Protein AF-A0A8I1X2V0-F1 (afdb_monomer)

Secondary structure (DSSP, 8-state):
----------PPPP-HHHHHHHHHHHTHHHHHHH-HHHHHHHHHHHHHHHHHTTTTHHHHHHHHHHHHHHHHHHHHHHHHHTT--

Mean predicted aligned error: 9.92 Å

Structure (mmCIF, N/CA/C/O backbone):
data_AF-A0A8I1X2V0-F1
#
_entry.id   AF-A0A8I1X2V0-F1
#
loop_
_atom_site.group_PDB
_atom_site.id
_atom_site.type_symbol
_atom_site.label_atom_id
_atom_site.label_alt_id
_atom_site.label_comp_id
_atom_site.label_asym_id
_atom_site.label_entity_id
_atom_site.label_seq_id
_atom_site.pdbx_PDB_ins_code
_atom_site.Cartn_x
_atom_site.Cartn_y
_atom_site.Cartn_z
_atom_site.occupancy
_atom_site.B_iso_or_equiv
_atom_site.auth_seq_id
_atom_site.auth_comp_id
_atom_site.auth_asym_id
_atom_site.auth_atom_id
_atom_site.pdbx_PDB_model_num
ATOM 1 N N . MET A 1 1 ? -22.861 1.918 42.854 1.00 52.22 1 MET A N 1
ATOM 2 C CA . MET A 1 1 ? -22.117 1.250 41.765 1.00 52.22 1 MET A CA 1
ATOM 3 C C . MET A 1 1 ? -22.613 1.850 40.462 1.00 52.22 1 MET A C 1
ATOM 5 O O . MET A 1 1 ? -23.671 1.457 39.992 1.00 52.22 1 MET A O 1
ATOM 9 N N . THR A 1 2 ? -21.951 2.888 39.954 1.00 58.75 2 THR A N 1
ATOM 10 C CA . THR A 1 2 ? -22.265 3.418 38.623 1.00 58.75 2 THR A CA 1
ATOM 11 C C . THR A 1 2 ? -21.702 2.437 37.592 1.00 58.75 2 THR A C 1
ATOM 13 O O . THR A 1 2 ? -20.567 1.981 37.761 1.00 58.75 2 THR A O 1
ATOM 16 N N . PRO A 1 3 ? -22.473 2.030 36.572 1.00 63.59 3 PRO A N 1
ATOM 17 C CA . PRO A 1 3 ? -21.937 1.225 35.485 1.00 63.59 3 PRO A CA 1
ATOM 18 C C . PRO A 1 3 ? -20.757 1.981 34.873 1.00 63.59 3 PRO A C 1
ATOM 20 O O . PRO A 1 3 ? -20.891 3.141 34.496 1.00 63.59 3 PRO A O 1
ATOM 23 N N . SER A 1 4 ? -19.585 1.351 34.835 1.00 66.19 4 SER A N 1
ATOM 24 C CA . SER A 1 4 ? -18.428 1.874 34.114 1.00 66.19 4 SER A CA 1
ATOM 25 C C . SER A 1 4 ? -18.795 1.901 32.629 1.00 66.19 4 SER A C 1
ATOM 27 O O . SER A 1 4 ? -18.745 0.870 31.957 1.00 66.19 4 SER A O 1
ATOM 29 N N . GLU A 1 5 ? -19.248 3.058 32.142 1.00 65.44 5 GLU A N 1
ATOM 30 C CA . GLU A 1 5 ? -19.433 3.336 30.720 1.00 65.44 5 GLU A CA 1
ATOM 31 C C . GLU A 1 5 ? -18.066 3.189 30.058 1.00 65.44 5 GLU A C 1
ATOM 33 O O . GLU A 1 5 ? -17.205 4.063 30.139 1.00 65.44 5 GLU A O 1
ATOM 38 N N . ARG A 1 6 ? -17.824 2.016 29.471 1.00 69.56 6 ARG A N 1
ATOM 39 C CA . ARG A 1 6 ? -16.645 1.785 28.648 1.00 69.56 6 ARG A CA 1
ATOM 40 C C . ARG A 1 6 ? -16.823 2.655 27.408 1.00 69.56 6 ARG A C 1
ATOM 42 O O . ARG A 1 6 ? -17.760 2.384 26.655 1.00 69.56 6 ARG A O 1
ATOM 49 N N . PRO A 1 7 ? -15.983 3.678 27.174 1.00 64.56 7 PRO A N 1
ATOM 50 C CA . PRO A 1 7 ? -16.080 4.449 25.950 1.00 64.56 7 PRO A CA 1
ATOM 51 C C . PRO A 1 7 ? -15.828 3.494 24.783 1.00 64.56 7 PRO A C 1
ATOM 53 O O . PRO A 1 7 ? -14.731 2.960 24.615 1.00 64.56 7 PRO A O 1
ATOM 56 N N . VAL A 1 8 ? -16.875 3.220 24.006 1.00 66.62 8 VAL A N 1
ATOM 57 C CA . VAL A 1 8 ? -16.765 2.449 22.770 1.00 66.62 8 VAL A CA 1
ATOM 58 C C . VAL A 1 8 ? -16.052 3.354 21.774 1.00 66.62 8 VAL A C 1
ATOM 60 O O . VAL A 1 8 ? -16.658 4.237 21.171 1.00 66.62 8 VAL A O 1
ATOM 63 N N . VAL A 1 9 ? -14.739 3.172 21.633 1.00 64.12 9 VAL A N 1
ATOM 64 C CA . VAL A 1 9 ? -13.960 3.830 20.581 1.00 64.12 9 VAL A CA 1
ATOM 65 C C . VAL A 1 9 ? -14.377 3.206 19.255 1.00 64.12 9 VAL A C 1
ATOM 67 O O . VAL A 1 9 ? -13.915 2.133 18.869 1.00 64.12 9 VAL A O 1
ATOM 70 N N . VAL A 1 10 ? -15.303 3.870 18.567 1.00 60.62 10 VAL A N 1
ATOM 71 C CA . VAL A 1 10 ? -15.726 3.490 17.221 1.00 60.62 10 VAL A CA 1
ATOM 72 C C . VAL A 1 10 ? -14.637 3.960 16.263 1.00 60.62 10 VAL A C 1
ATOM 74 O O . VAL A 1 10 ? -14.626 5.108 15.825 1.00 60.62 10 VAL A O 1
ATOM 77 N N . ALA A 1 11 ? -13.663 3.099 15.977 1.00 64.25 11 ALA A N 1
ATOM 78 C CA . ALA A 1 11 ? -12.694 3.396 14.934 1.00 64.25 11 ALA A CA 1
ATOM 79 C C . ALA A 1 11 ? -13.427 3.409 13.578 1.00 64.25 11 ALA A C 1
ATOM 81 O O . ALA A 1 11 ? -14.029 2.395 13.208 1.00 64.25 11 ALA A O 1
ATOM 82 N N . PRO A 1 12 ? -13.423 4.530 12.835 1.00 61.22 12 PRO A N 1
ATOM 83 C CA . PRO A 1 12 ? -14.113 4.597 11.558 1.00 61.22 12 PRO A CA 1
ATOM 84 C C . PRO A 1 12 ? -13.449 3.636 10.567 1.00 61.22 12 PRO A C 1
ATOM 86 O O . PRO 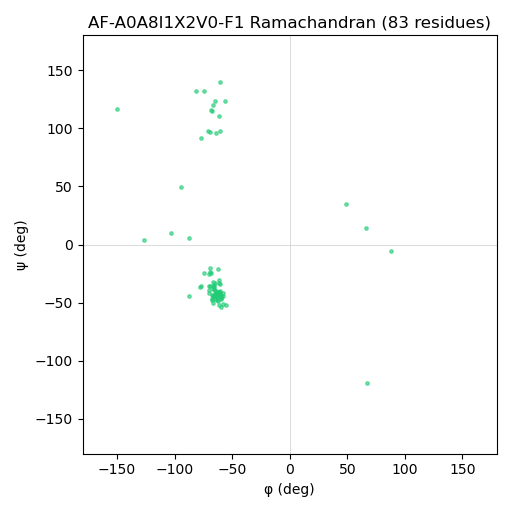A 1 12 ? -12.249 3.720 10.297 1.00 61.22 12 PRO A O 1
ATOM 89 N N . VAL A 1 13 ? -14.239 2.717 10.011 1.00 64.50 13 VAL A N 1
ATOM 90 C CA . VAL A 1 13 ? -13.797 1.863 8.903 1.00 64.50 13 VAL A CA 1
ATOM 91 C C . VAL A 1 13 ? -13.421 2.733 7.710 1.00 64.50 13 VAL A C 1
ATOM 93 O O . VAL A 1 13 ? -14.091 3.720 7.396 1.00 64.50 13 VAL A O 1
ATOM 96 N N . LYS A 1 14 ? -12.336 2.378 7.021 1.00 64.12 14 LYS A N 1
ATOM 97 C CA . LYS A 1 14 ? -11.887 3.165 5.875 1.00 64.12 14 LYS A CA 1
ATOM 98 C C . LYS A 1 14 ? -12.682 2.797 4.631 1.00 64.12 14 LYS A C 1
ATOM 100 O O . LYS A 1 14 ? -12.832 1.617 4.311 1.00 64.12 14 LYS A O 1
ATOM 105 N N . SER A 1 15 ? -13.174 3.811 3.919 1.00 71.69 15 SER A N 1
ATOM 106 C CA . SER A 1 15 ? -13.946 3.609 2.692 1.00 71.69 15 SER A CA 1
ATOM 107 C C . SER A 1 15 ? -13.062 3.063 1.571 1.00 71.69 15 SER A C 1
ATOM 109 O O . SER A 1 15 ? -12.143 3.739 1.100 1.00 71.69 15 SER A O 1
ATOM 111 N N . VAL A 1 16 ? -13.374 1.838 1.135 1.00 70.12 16 VAL A N 1
ATOM 112 C CA . VAL A 1 16 ? -12.712 1.159 0.011 1.00 70.12 16 VAL A CA 1
ATOM 113 C C . VAL A 1 16 ? -12.873 1.957 -1.280 1.00 70.12 16 VAL A C 1
ATOM 115 O O . VAL A 1 16 ? -11.917 2.092 -2.035 1.00 70.12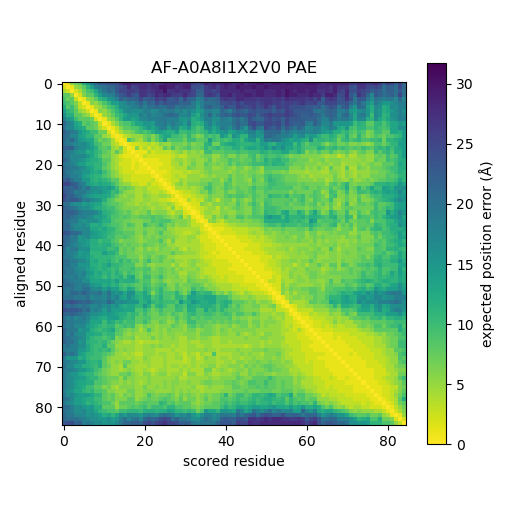 16 VAL A O 1
ATOM 118 N N . GLY A 1 17 ? -14.061 2.526 -1.507 1.00 73.25 17 GLY A N 1
ATOM 119 C CA . GLY A 1 17 ? -14.397 3.219 -2.751 1.00 73.25 17 GLY A CA 1
ATOM 120 C C . GLY A 1 17 ? -13.532 4.451 -3.002 1.00 73.25 17 GLY A C 1
ATOM 121 O O . GLY A 1 17 ? -13.000 4.605 -4.093 1.00 73.25 17 GLY A O 1
ATOM 122 N N . ILE A 1 18 ? -13.322 5.286 -1.980 1.00 76.50 18 ILE A N 1
ATOM 123 C CA . ILE A 1 18 ? -12.489 6.494 -2.100 1.00 76.50 18 ILE A CA 1
ATOM 124 C C . ILE A 1 18 ? -11.024 6.110 -2.340 1.00 76.50 18 ILE A C 1
ATOM 126 O O . ILE A 1 18 ? -10.386 6.660 -3.233 1.00 76.50 18 ILE A O 1
ATOM 130 N N . GLY A 1 19 ? -10.509 5.120 -1.603 1.00 76.69 19 GLY A N 1
ATOM 131 C CA . GLY A 1 19 ? -9.147 4.615 -1.796 1.00 76.69 19 GLY A CA 1
ATOM 132 C C . GLY A 1 19 ? -8.915 4.057 -3.198 1.00 76.69 19 GLY A C 1
ATOM 133 O O . GLY A 1 19 ? -7.935 4.404 -3.850 1.00 76.69 19 GLY A O 1
ATOM 134 N N . LEU A 1 20 ? -9.852 3.247 -3.692 1.00 77.62 20 LEU A N 1
ATOM 135 C CA . LEU A 1 20 ? -9.793 2.671 -5.032 1.00 77.62 20 LEU A CA 1
ATOM 136 C C . LEU A 1 20 ? -9.866 3.750 -6.118 1.00 77.62 20 LEU A C 1
ATOM 138 O O . LEU A 1 20 ? -9.090 3.709 -7.066 1.00 77.62 20 LEU A O 1
ATOM 142 N N . LEU A 1 21 ? -10.762 4.728 -5.968 1.00 81.38 21 LEU A N 1
ATOM 143 C CA . LEU A 1 21 ? -10.956 5.802 -6.941 1.00 81.38 21 LEU A CA 1
ATOM 144 C C . LEU A 1 21 ? -9.706 6.687 -7.033 1.00 81.38 21 LEU A C 1
ATOM 146 O O . LEU A 1 21 ? -9.231 6.956 -8.136 1.00 81.38 21 LEU A O 1
ATOM 150 N N . LEU A 1 22 ? -9.098 7.046 -5.895 1.00 78.25 22 LEU A N 1
ATOM 151 C CA . LEU A 1 22 ? -7.806 7.734 -5.904 1.00 78.25 22 LEU A CA 1
ATOM 152 C C . LEU A 1 22 ? -6.678 6.847 -6.453 1.00 78.25 22 LEU A C 1
ATOM 154 O O . LEU A 1 22 ? -5.774 7.370 -7.097 1.00 78.25 22 LEU A O 1
ATOM 158 N N . THR A 1 23 ? -6.691 5.531 -6.216 1.00 81.69 23 THR A N 1
ATOM 159 C CA . THR A 1 23 ? -5.659 4.629 -6.758 1.00 81.69 23 THR A CA 1
ATOM 160 C C . THR A 1 23 ? -5.782 4.460 -8.266 1.00 81.69 23 THR A C 1
ATOM 162 O O . THR A 1 23 ? -4.773 4.399 -8.957 1.00 81.69 23 THR A O 1
ATOM 165 N N . ILE A 1 24 ? -6.993 4.435 -8.811 1.00 77.00 24 ILE A N 1
ATOM 166 C CA . ILE A 1 24 ? -7.193 4.399 -10.261 1.00 77.00 24 ILE A CA 1
ATOM 167 C C . ILE A 1 24 ? -6.729 5.725 -10.879 1.00 77.00 24 ILE A C 1
ATOM 169 O O . ILE A 1 24 ? -6.009 5.707 -11.872 1.00 77.00 24 ILE A O 1
ATOM 173 N N . LEU A 1 25 ? -7.072 6.863 -10.263 1.00 79.06 25 LEU A N 1
ATOM 174 C CA . LEU A 1 25 ? -6.771 8.186 -10.814 1.00 79.06 25 LEU A CA 1
ATOM 175 C C . LEU A 1 25 ? -5.301 8.614 -10.643 1.00 79.06 25 LEU A C 1
ATOM 177 O O . LEU A 1 25 ? -4.747 9.258 -11.526 1.00 79.06 25 LEU A O 1
ATOM 181 N N . PHE A 1 26 ? -4.665 8.253 -9.524 1.00 76.19 26 PHE A N 1
ATOM 182 C CA . PHE A 1 26 ? -3.317 8.710 -9.156 1.00 76.19 26 PHE A CA 1
ATOM 183 C C . PHE A 1 26 ? -2.328 7.573 -8.820 1.00 76.19 26 PHE A C 1
ATOM 185 O O . PHE A 1 26 ? -1.202 7.836 -8.393 1.00 76.19 26 PHE A O 1
ATOM 192 N N . GLY A 1 27 ? -2.720 6.303 -8.964 1.00 76.19 27 GLY A N 1
ATOM 193 C CA . GLY A 1 27 ? -1.864 5.145 -8.687 1.00 76.19 27 GLY A CA 1
ATOM 194 C C . GLY A 1 27 ? -1.512 5.000 -7.194 1.00 76.19 27 GLY A C 1
ATOM 195 O O . GLY A 1 27 ? -2.404 4.845 -6.352 1.00 76.19 27 GLY A O 1
ATOM 196 N N . PRO A 1 28 ? -0.222 5.049 -6.815 1.00 68.00 28 PRO A N 1
ATOM 197 C CA . PRO A 1 28 ? 0.215 4.869 -5.428 1.00 68.00 28 PRO A CA 1
ATOM 198 C C . PRO A 1 28 ? -0.178 6.0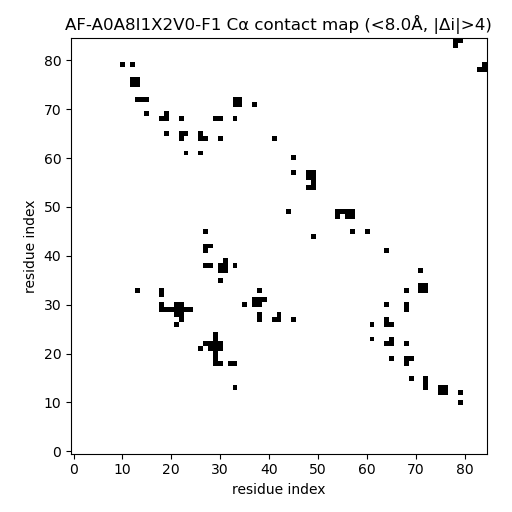35 -4.505 1.00 68.00 28 PRO A C 1
ATOM 200 O O . PRO A 1 28 ? -0.280 5.848 -3.295 1.00 68.00 28 PRO A O 1
ATOM 203 N N . LEU A 1 29 ? -0.474 7.224 -5.041 1.00 71.50 29 LEU A N 1
ATOM 204 C CA . LEU A 1 29 ? -0.997 8.343 -4.243 1.00 71.50 29 LEU A CA 1
ATOM 205 C C . LEU A 1 29 ? -2.350 8.000 -3.598 1.00 71.50 29 LEU A C 1
ATOM 207 O O . LEU A 1 29 ? -2.605 8.397 -2.464 1.00 71.50 29 LEU A O 1
ATOM 211 N N . GLY A 1 30 ? -3.187 7.189 -4.253 1.00 70.94 30 GLY A N 1
ATOM 212 C CA . GLY A 1 30 ? -4.432 6.709 -3.647 1.00 70.94 30 GLY A CA 1
ATOM 213 C C . GLY A 1 30 ? -4.229 5.745 -2.483 1.00 70.94 30 GLY A C 1
ATOM 214 O O . GLY A 1 30 ? -5.049 5.706 -1.565 1.00 70.94 30 GLY A O 1
ATOM 215 N N . MET A 1 31 ? -3.087 5.050 -2.436 1.00 74.00 31 MET A N 1
ATOM 216 C CA . MET A 1 31 ? -2.739 4.223 -1.282 1.00 74.00 31 MET A CA 1
ATOM 217 C C . MET A 1 31 ? -2.404 5.028 -0.035 1.00 74.00 31 MET A C 1
ATOM 219 O O . MET A 1 31 ? -2.573 4.489 1.059 1.00 74.00 31 MET A O 1
ATOM 223 N N . LEU A 1 32 ? -1.954 6.285 -0.155 1.00 73.19 32 LEU A N 1
ATOM 224 C CA . LEU A 1 32 ? -1.679 7.128 1.018 1.00 73.19 32 LEU A CA 1
ATOM 225 C C . LEU A 1 32 ? -2.940 7.355 1.842 1.00 73.19 32 LEU A C 1
ATOM 227 O O . LEU A 1 32 ? -2.865 7.452 3.065 1.00 73.19 32 LEU A O 1
ATOM 231 N N . TYR A 1 33 ? -4.105 7.370 1.185 1.00 68.44 33 TYR A N 1
ATOM 232 C CA . TYR A 1 33 ? -5.365 7.376 1.901 1.00 68.44 33 TYR A CA 1
ATOM 233 C C . TYR A 1 33 ? -5.490 6.098 2.729 1.00 68.44 33 TYR A C 1
ATOM 235 O O . TYR A 1 33 ? -5.878 6.175 3.878 1.00 68.44 33 TYR A O 1
ATOM 243 N N . CYS A 1 34 ? -5.151 4.925 2.210 1.00 65.81 34 CYS A N 1
ATOM 244 C CA . CYS A 1 34 ? -5.481 3.651 2.848 1.00 65.81 34 CYS A CA 1
ATOM 245 C C . CYS A 1 34 ? -4.455 3.150 3.863 1.00 65.81 34 CYS A C 1
ATOM 247 O O . CYS A 1 34 ? -4.845 2.713 4.946 1.00 65.81 34 CYS A O 1
ATOM 249 N N . THR A 1 35 ? -3.1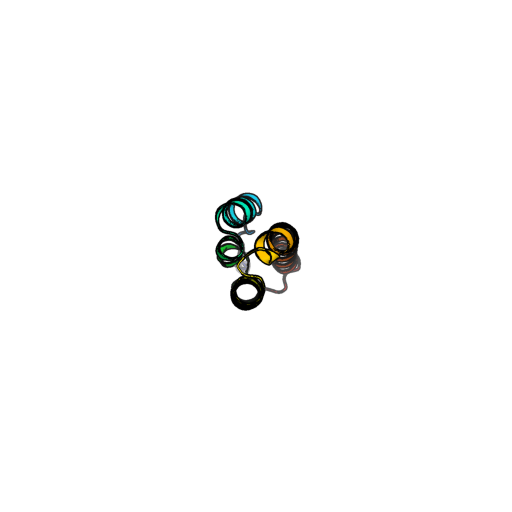63 3.228 3.541 1.00 71.94 35 THR A N 1
ATOM 250 C CA . THR A 1 35 ? -2.068 2.800 4.419 1.00 71.94 35 THR A CA 1
ATOM 251 C C . THR A 1 35 ? -0.811 3.619 4.158 1.00 71.94 35 THR A C 1
ATOM 253 O O . THR A 1 35 ? -0.207 3.492 3.097 1.00 71.94 35 THR A O 1
ATOM 256 N N . ILE A 1 36 ? -0.355 4.374 5.158 1.00 74.56 36 ILE A N 1
ATOM 257 C CA . ILE A 1 36 ? 0.908 5.126 5.098 1.00 74.56 36 ILE A CA 1
ATOM 258 C C . ILE A 1 36 ? 2.115 4.212 4.770 1.00 74.56 36 ILE A C 1
ATOM 260 O O . ILE A 1 36 ? 2.815 4.500 3.801 1.00 74.56 36 ILE A O 1
ATOM 264 N N . PRO A 1 37 ? 2.364 3.081 5.472 1.00 73.62 37 PRO A N 1
ATOM 265 C CA . PRO A 1 37 ? 3.569 2.282 5.219 1.00 73.62 37 PRO A CA 1
ATOM 266 C C . PRO A 1 37 ? 3.537 1.551 3.869 1.00 73.62 37 PRO A C 1
ATOM 268 O O . PRO A 1 37 ? 4.548 1.504 3.17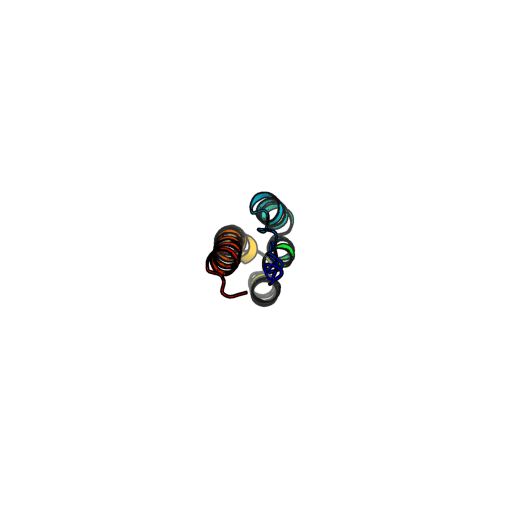2 1.00 73.62 37 PRO A O 1
ATOM 271 N N . GLY A 1 38 ? 2.376 1.021 3.466 1.00 69.38 38 GLY A N 1
ATOM 272 C CA . GLY A 1 38 ? 2.214 0.365 2.164 1.00 69.38 38 GLY A CA 1
ATOM 273 C C . GLY A 1 38 ? 2.369 1.342 0.997 1.00 69.38 38 GLY A C 1
ATOM 274 O O . GLY A 1 38 ? 3.013 1.013 0.003 1.00 69.38 38 GLY A O 1
ATOM 275 N N . ALA A 1 39 ? 1.859 2.567 1.153 1.00 76.56 39 ALA A N 1
ATOM 276 C CA . ALA A 1 39 ? 2.002 3.619 0.157 1.00 76.56 39 ALA A CA 1
ATOM 277 C C . ALA A 1 39 ? 3.458 4.055 -0.028 1.00 76.56 39 ALA A C 1
ATOM 279 O O . ALA A 1 39 ? 3.879 4.256 -1.160 1.00 76.56 39 ALA A O 1
ATOM 280 N N . ILE A 1 40 ? 4.238 4.162 1.054 1.00 80.00 40 ILE A N 1
ATOM 281 C CA . ILE A 1 40 ? 5.662 4.525 0.978 1.00 80.00 40 ILE A CA 1
ATOM 282 C C . ILE A 1 40 ? 6.449 3.464 0.199 1.00 80.00 40 ILE A C 1
ATOM 284 O O . ILE A 1 40 ? 7.184 3.806 -0.726 1.00 80.00 40 ILE A O 1
ATOM 288 N N . ILE A 1 41 ? 6.255 2.179 0.517 1.00 82.31 41 ILE A N 1
ATOM 289 C CA . ILE A 1 41 ? 6.921 1.073 -0.191 1.00 82.31 41 ILE A CA 1
ATOM 290 C C . ILE A 1 41 ? 6.548 1.090 -1.676 1.00 82.31 41 ILE A C 1
ATOM 292 O O . ILE A 1 41 ? 7.424 1.017 -2.540 1.00 82.31 41 ILE A O 1
ATOM 296 N N . MET A 1 42 ? 5.254 1.234 -1.976 1.00 78.69 42 MET A N 1
ATOM 297 C CA . MET A 1 42 ? 4.776 1.260 -3.355 1.00 78.69 42 MET A CA 1
ATOM 298 C C . MET A 1 42 ? 5.255 2.488 -4.113 1.00 78.69 42 MET A C 1
ATOM 300 O O . MET A 1 42 ? 5.590 2.350 -5.277 1.00 78.69 42 MET A O 1
ATOM 304 N N . MET A 1 43 ? 5.364 3.653 -3.478 1.00 80.50 43 MET A N 1
ATOM 305 C CA . MET A 1 43 ? 5.885 4.871 -4.102 1.00 80.50 43 MET A CA 1
ATOM 306 C C . MET A 1 43 ? 7.356 4.723 -4.503 1.00 80.50 43 MET A C 1
ATOM 308 O O . MET A 1 43 ? 7.724 5.114 -5.609 1.00 80.50 43 MET A O 1
ATOM 312 N N . ILE A 1 44 ? 8.178 4.101 -3.651 1.00 83.06 44 ILE A N 1
ATOM 313 C CA . ILE A 1 44 ? 9.584 3.809 -3.964 1.00 83.06 44 ILE A CA 1
ATOM 314 C C . ILE A 1 44 ? 9.670 2.816 -5.130 1.00 83.06 44 ILE A C 1
ATOM 316 O O . ILE A 1 44 ? 10.397 3.062 -6.087 1.00 83.06 44 ILE A O 1
ATOM 320 N N . LEU A 1 45 ? 8.887 1.733 -5.100 1.00 81.31 45 LEU A N 1
ATOM 321 C CA . LEU A 1 45 ? 8.807 0.768 -6.205 1.00 81.31 45 LEU A CA 1
ATOM 322 C C . LEU A 1 45 ? 8.346 1.423 -7.512 1.00 81.31 45 LEU A C 1
ATOM 324 O O . LEU A 1 45 ? 8.948 1.183 -8.553 1.00 81.31 45 LEU A O 1
ATOM 328 N N . PHE A 1 46 ? 7.325 2.278 -7.457 1.00 79.62 46 PHE A N 1
ATOM 329 C CA . PHE A 1 46 ? 6.807 3.019 -8.608 1.00 79.62 46 PHE A CA 1
ATOM 330 C C . PHE A 1 46 ? 7.868 3.948 -9.201 1.00 79.62 46 PHE A C 1
ATOM 332 O O . PHE A 1 46 ? 8.021 3.993 -10.418 1.00 79.62 46 PHE A O 1
ATOM 339 N N . ALA A 1 47 ? 8.632 4.645 -8.354 1.00 79.88 47 ALA A N 1
ATOM 340 C CA . ALA A 1 47 ? 9.715 5.524 -8.783 1.00 79.88 47 ALA A CA 1
ATOM 341 C C . ALA A 1 47 ? 10.879 4.738 -9.405 1.00 79.88 47 ALA A C 1
ATOM 343 O O . ALA A 1 47 ? 11.333 5.079 -10.494 1.00 79.88 47 ALA A O 1
ATOM 344 N N . VAL A 1 48 ? 11.327 3.658 -8.759 1.00 83.88 48 VAL A N 1
ATOM 345 C CA . VAL A 1 48 ? 12.445 2.827 -9.236 1.00 83.88 48 VAL A CA 1
ATOM 346 C C . VAL A 1 48 ? 12.078 2.114 -10.537 1.00 83.88 48 VAL A C 1
ATOM 348 O O . VAL A 1 48 ? 12.812 2.213 -11.518 1.00 83.88 48 VAL A O 1
ATOM 351 N N . ILE A 1 49 ? 10.927 1.437 -10.577 1.00 81.25 49 ILE A N 1
ATOM 352 C CA . ILE A 1 49 ? 10.458 0.714 -11.765 1.00 81.25 49 ILE A CA 1
ATOM 353 C C . ILE A 1 49 ? 10.130 1.703 -12.881 1.00 81.25 49 ILE A C 1
ATOM 355 O O . ILE A 1 49 ? 10.547 1.484 -14.016 1.00 81.25 49 ILE A O 1
ATOM 359 N N . GLY A 1 50 ? 9.426 2.796 -12.576 1.00 79.31 50 GLY A N 1
ATOM 360 C CA . GLY A 1 50 ? 9.091 3.834 -13.549 1.00 79.31 50 GLY A CA 1
ATOM 361 C C . GLY A 1 50 ? 10.334 4.445 -14.193 1.00 79.31 50 GLY A C 1
ATOM 362 O O . GLY A 1 50 ? 10.363 4.599 -15.412 1.00 79.31 50 GLY A O 1
ATOM 363 N N . PHE A 1 51 ? 11.382 4.699 -13.404 1.00 80.12 51 PHE A N 1
ATOM 364 C CA . PHE A 1 51 ? 12.663 5.203 -13.898 1.00 80.12 51 PHE A CA 1
ATOM 365 C C . PHE A 1 51 ? 13.407 4.172 -14.762 1.00 80.12 51 PHE A C 1
ATOM 367 O O . PHE A 1 51 ? 13.826 4.493 -15.869 1.00 80.12 51 PHE A O 1
ATOM 374 N N . LEU A 1 52 ? 13.516 2.918 -14.306 1.00 82.44 52 LEU A N 1
ATOM 375 C CA . LEU A 1 52 ? 14.213 1.843 -15.033 1.00 82.44 52 LEU A CA 1
ATOM 376 C C . LEU A 1 52 ? 13.520 1.429 -16.337 1.00 82.44 52 LEU A C 1
ATOM 378 O O . LEU A 1 52 ? 14.186 1.025 -17.285 1.00 82.44 52 LEU A O 1
ATOM 382 N N . THR A 1 53 ? 12.191 1.503 -16.385 1.00 78.44 53 THR A N 1
ATOM 383 C CA . THR A 1 53 ? 11.393 1.047 -17.537 1.00 78.44 53 THR A CA 1
ATOM 384 C C . THR A 1 53 ? 10.883 2.188 -18.417 1.00 78.44 53 THR A C 1
ATOM 386 O O . THR A 1 53 ? 10.038 1.946 -19.277 1.00 78.44 53 THR A O 1
ATOM 389 N N . ALA A 1 54 ? 11.352 3.424 -18.196 1.00 77.81 54 ALA A N 1
ATOM 390 C CA . ALA A 1 54 ? 10.866 4.632 -18.875 1.00 77.81 54 ALA A CA 1
ATOM 391 C C . ALA A 1 54 ? 9.324 4.752 -18.869 1.00 77.81 54 ALA A C 1
ATOM 393 O O . ALA A 1 54 ? 8.708 5.209 -19.829 1.00 77.81 54 ALA A O 1
ATOM 394 N N . GLY A 1 55 ? 8.687 4.296 -17.787 1.00 70.31 55 GLY A N 1
ATOM 395 C CA . GLY A 1 55 ? 7.236 4.311 -17.616 1.00 70.31 55 GLY A CA 1
ATOM 396 C C . GL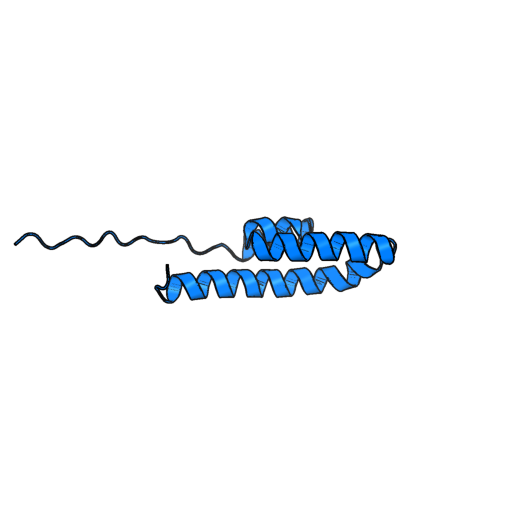Y A 1 55 ? 6.473 3.096 -18.158 1.00 70.31 55 GLY A C 1
ATOM 397 O O . GLY A 1 55 ? 5.288 2.969 -17.870 1.00 70.31 55 GLY A O 1
ATOM 398 N N . ILE A 1 56 ? 7.104 2.145 -18.853 1.00 73.94 56 ILE A N 1
ATOM 399 C CA . ILE A 1 56 ? 6.406 0.935 -19.339 1.00 73.94 56 ILE A CA 1
ATOM 400 C C . ILE A 1 56 ? 5.949 0.055 -18.166 1.00 73.94 56 ILE A C 1
ATOM 402 O O . ILE A 1 56 ? 4.845 -0.494 -18.171 1.00 73.94 56 ILE A O 1
ATOM 406 N N . GLY A 1 57 ? 6.756 -0.023 -17.107 1.00 73.62 57 GLY A N 1
ATOM 407 C CA . GLY A 1 57 ? 6.425 -0.765 -15.895 1.00 73.62 57 GLY A CA 1
ATOM 408 C C . GLY A 1 57 ? 5.183 -0.232 -15.179 1.00 73.62 57 GLY A C 1
ATOM 409 O O . GLY A 1 57 ? 4.536 -0.997 -14.471 1.00 73.62 57 GLY A O 1
ATOM 410 N N . LEU A 1 58 ? 4.785 1.025 -15.419 1.00 70.88 58 LEU A N 1
ATOM 411 C CA . LEU A 1 58 ? 3.577 1.625 -14.842 1.00 70.88 58 LEU A CA 1
ATOM 412 C C . LEU A 1 58 ? 2.311 0.865 -15.251 1.00 70.88 58 LEU A C 1
ATOM 414 O O . LEU A 1 58 ? 1.407 0.731 -14.436 1.00 70.88 58 LEU A O 1
ATOM 418 N N . ILE A 1 59 ? 2.263 0.315 -16.468 1.00 78.12 59 ILE A N 1
ATOM 419 C CA . ILE A 1 59 ? 1.099 -0.426 -16.982 1.00 78.12 59 ILE A CA 1
ATOM 420 C C . ILE A 1 59 ? 0.887 -1.728 -16.200 1.00 78.12 59 ILE A C 1
ATOM 422 O O . ILE A 1 59 ? -0.247 -2.092 -15.903 1.00 78.12 59 ILE A O 1
ATOM 426 N N . ILE A 1 60 ? 1.975 -2.410 -15.829 1.00 78.31 60 ILE A N 1
ATOM 427 C CA . ILE A 1 60 ? 1.927 -3.638 -15.018 1.00 78.31 60 ILE A CA 1
ATOM 428 C C . ILE A 1 60 ? 1.696 -3.294 -13.545 1.00 78.31 60 ILE A C 1
ATOM 430 O O . ILE A 1 60 ? 0.987 -3.999 -12.830 1.00 78.31 60 ILE A O 1
ATOM 434 N N . LEU A 1 61 ? 2.277 -2.192 -13.081 1.00 75.81 61 LEU A N 1
ATOM 435 C CA . LEU A 1 61 ? 2.205 -1.780 -11.686 1.00 75.81 61 LEU A CA 1
ATOM 436 C C . LEU A 1 61 ? 0.824 -1.212 -11.324 1.00 75.81 61 LEU A C 1
ATOM 438 O O . LEU A 1 61 ? 0.408 -1.313 -10.175 1.00 75.81 61 LEU A O 1
ATOM 442 N N . TRP A 1 62 ? 0.072 -0.693 -12.298 1.00 75.50 62 TRP A N 1
ATOM 443 C CA . TRP A 1 62 ? -1.278 -0.158 -12.104 1.00 75.50 62 TRP A CA 1
ATOM 444 C C . TRP A 1 62 ? -2.285 -1.194 -11.557 1.00 75.50 62 TRP A C 1
ATOM 446 O O . TRP A 1 62 ? -2.842 -0.946 -10.482 1.00 75.50 62 TRP A O 1
ATOM 456 N N . PRO A 1 63 ? -2.485 -2.385 -12.164 1.00 81.94 63 PRO A N 1
ATOM 457 C CA . PRO A 1 63 ? -3.342 -3.421 -11.580 1.00 81.94 63 PRO A CA 1
ATOM 458 C C . PRO A 1 63 ? -2.796 -3.960 -10.250 1.00 81.94 63 PRO A C 1
ATOM 460 O O . PRO A 1 63 ? -3.578 -4.258 -9.346 1.00 81.94 63 PRO A O 1
ATOM 463 N N . VAL A 1 64 ? -1.469 -4.024 -10.081 1.00 82.62 64 VAL A N 1
ATOM 464 C CA . VAL A 1 64 ? -0.843 -4.427 -8.809 1.00 82.62 64 VAL A CA 1
ATOM 465 C C . VAL A 1 64 ? -1.203 -3.447 -7.688 1.00 82.62 64 VAL A C 1
ATOM 467 O O . VAL A 1 64 ? -1.593 -3.876 -6.599 1.00 82.62 64 VAL A O 1
ATOM 470 N N . CYS A 1 65 ? -1.157 -2.138 -7.955 1.00 78.62 65 CYS A N 1
ATOM 471 C CA . CYS A 1 65 ? -1.574 -1.110 -7.004 1.00 78.62 65 CYS A CA 1
ATOM 472 C C . CYS A 1 65 ? -3.055 -1.249 -6.629 1.00 78.62 65 CYS A C 1
ATOM 474 O O . CYS A 1 65 ? -3.387 -1.139 -5.452 1.00 78.62 65 CYS A O 1
ATOM 476 N N . ILE A 1 66 ? -3.939 -1.540 -7.588 1.00 81.38 66 ILE A N 1
ATOM 477 C CA . ILE A 1 66 ? -5.378 -1.719 -7.330 1.00 81.38 66 ILE A CA 1
ATOM 478 C C . ILE A 1 66 ? -5.622 -2.890 -6.370 1.00 81.38 66 ILE A C 1
ATOM 480 O O . ILE A 1 66 ? -6.286 -2.720 -5.343 1.00 81.38 66 ILE A O 1
ATOM 484 N N . VAL A 1 67 ? -5.056 -4.063 -6.668 1.00 85.31 67 VAL A N 1
ATOM 485 C CA . VAL A 1 67 ? -5.215 -5.268 -5.833 1.00 85.31 67 VAL A CA 1
ATOM 486 C C . VAL A 1 67 ? -4.692 -5.016 -4.424 1.00 85.31 67 VAL A C 1
ATOM 488 O O . VAL A 1 67 ? -5.353 -5.329 -3.431 1.00 85.31 67 VAL A O 1
ATOM 491 N N . TRP A 1 68 ? -3.522 -4.395 -4.320 1.00 83.56 68 TRP A N 1
ATOM 492 C CA . TRP A 1 68 ? -2.910 -4.130 -3.032 1.00 83.56 68 TRP A CA 1
ATOM 493 C C . TRP A 1 68 ? -3.680 -3.073 -2.232 1.00 83.56 68 TRP A C 1
ATOM 495 O O . TRP A 1 68 ? -3.815 -3.229 -1.021 1.00 83.56 68 TRP A O 1
ATOM 505 N N . THR A 1 69 ? -4.258 -2.049 -2.872 1.00 81.50 69 THR A N 1
ATOM 506 C CA . THR A 1 69 ? -5.131 -1.073 -2.196 1.00 81.50 69 THR A CA 1
ATOM 507 C C . THR A 1 69 ? -6.316 -1.782 -1.546 1.00 81.50 69 THR A C 1
ATOM 509 O O . THR A 1 69 ? -6.617 -1.531 -0.378 1.00 81.50 69 THR A O 1
ATOM 512 N N . VAL A 1 70 ? -6.947 -2.728 -2.248 1.00 81.56 70 VAL A N 1
ATOM 513 C CA . VAL A 1 70 ? -8.058 -3.519 -1.695 1.00 81.56 70 VAL A CA 1
ATOM 514 C C . VAL A 1 70 ? -7.598 -4.355 -0.498 1.00 81.56 70 VAL A C 1
ATOM 516 O O . VAL A 1 70 ? -8.227 -4.297 0.561 1.00 81.56 70 VAL A O 1
ATOM 519 N N . LEU A 1 71 ? -6.481 -5.078 -0.624 1.00 82.50 71 LEU A N 1
ATOM 520 C CA . LEU A 1 71 ? -5.929 -5.901 0.461 1.00 82.50 71 LEU A CA 1
ATOM 521 C C . LEU A 1 71 ? -5.553 -5.065 1.691 1.00 82.50 71 LEU A C 1
ATOM 523 O O . LEU A 1 71 ? -5.824 -5.457 2.826 1.00 82.50 71 LEU A O 1
ATOM 527 N N . ALA A 1 72 ? -4.972 -3.889 1.472 1.00 81.00 72 ALA A N 1
ATOM 528 C CA . ALA A 1 72 ? -4.565 -2.967 2.519 1.00 81.00 72 ALA A CA 1
ATOM 529 C C . ALA A 1 72 ? -5.769 -2.454 3.328 1.00 81.00 72 ALA A C 1
ATOM 531 O O . ALA A 1 72 ? -5.731 -2.444 4.562 1.00 81.00 72 ALA A O 1
ATOM 532 N N . ILE A 1 73 ? -6.868 -2.106 2.651 1.00 76.62 73 ILE A N 1
ATOM 533 C CA . ILE A 1 73 ? -8.105 -1.656 3.307 1.00 76.62 73 ILE A CA 1
ATOM 534 C C . ILE A 1 73 ? -8.795 -2.812 4.029 1.00 76.62 73 ILE A C 1
ATOM 536 O O . ILE A 1 73 ? -9.247 -2.646 5.161 1.00 76.62 73 ILE A O 1
ATOM 540 N N . GLN A 1 74 ? -8.846 -3.996 3.414 1.00 79.81 74 GLN A N 1
ATOM 541 C CA . GLN A 1 74 ? -9.402 -5.184 4.059 1.00 79.81 74 GLN A CA 1
ATOM 542 C C . GLN A 1 74 ? -8.629 -5.553 5.326 1.00 79.81 74 GLN A C 1
ATOM 544 O O . GLN A 1 74 ? -9.246 -5.863 6.344 1.00 79.81 74 GLN A O 1
ATOM 549 N N . ASN A 1 75 ? -7.298 -5.475 5.295 1.00 80.75 75 ASN A N 1
ATOM 550 C CA . ASN A 1 75 ? -6.466 -5.727 6.464 1.00 80.75 75 ASN A CA 1
ATOM 551 C C . ASN A 1 75 ? -6.696 -4.668 7.554 1.00 80.75 75 ASN A C 1
ATOM 553 O O . ASN A 1 75 ? -6.873 -5.019 8.718 1.00 80.75 75 ASN A O 1
ATOM 557 N N . TYR A 1 76 ? -6.777 -3.384 7.185 1.00 77.62 76 TYR A N 1
ATOM 558 C CA . TYR A 1 76 ? -7.109 -2.306 8.121 1.00 77.62 76 TYR A CA 1
ATOM 559 C C . TYR A 1 76 ? -8.468 -2.543 8.798 1.00 77.62 76 TYR A C 1
ATOM 561 O O . TYR A 1 76 ? -8.549 -2.593 10.025 1.00 77.62 76 TYR A O 1
ATOM 569 N N . ASN A 1 77 ? -9.514 -2.807 8.010 1.00 78.19 77 ASN A N 1
ATOM 570 C CA . ASN A 1 77 ? -10.858 -3.064 8.525 1.00 78.19 77 ASN A CA 1
ATOM 571 C C . ASN A 1 77 ? -10.907 -4.341 9.381 1.00 78.19 77 ASN A C 1
ATOM 573 O O . ASN A 1 77 ? -11.528 -4.335 10.440 1.00 78.19 77 ASN A O 1
ATOM 577 N N . ARG A 1 78 ? -10.211 -5.422 8.991 1.00 76.50 78 ARG A N 1
ATOM 578 C CA . ARG A 1 78 ? -10.115 -6.644 9.812 1.00 76.50 78 ARG A CA 1
ATOM 579 C C . ARG A 1 78 ? -9.439 -6.392 11.155 1.00 76.50 78 ARG A C 1
ATOM 581 O O . ARG A 1 78 ? -9.898 -6.948 12.150 1.00 76.50 78 ARG A O 1
ATOM 588 N N . ARG A 1 79 ? -8.376 -5.582 11.207 1.00 72.69 79 ARG A N 1
ATOM 589 C CA . ARG A 1 79 ? -7.692 -5.242 12.468 1.00 72.69 79 ARG A CA 1
ATOM 590 C C . ARG A 1 79 ? -8.610 -4.471 13.412 1.00 72.69 79 ARG A C 1
ATOM 592 O O . ARG A 1 79 ? -8.667 -4.819 14.588 1.00 72.69 79 ARG A O 1
ATOM 599 N N . LEU A 1 80 ? -9.371 -3.512 12.879 1.00 72.62 80 LEU A N 1
ATOM 600 C CA . LEU A 1 80 ? -10.371 -2.764 13.645 1.00 72.62 80 LEU A CA 1
ATOM 601 C C . LEU A 1 80 ? -11.498 -3.667 14.163 1.00 72.62 80 LEU A C 1
ATOM 603 O O . LEU A 1 80 ? -11.833 -3.622 15.342 1.00 72.62 80 LEU A O 1
ATOM 607 N N . LEU A 1 81 ? -12.035 -4.541 13.309 1.00 72.75 81 LEU A N 1
ATOM 608 C CA . LEU A 1 81 ? -13.107 -5.473 13.679 1.00 72.75 81 LEU A CA 1
ATOM 609 C C . LEU A 1 81 ? -12.647 -6.569 14.654 1.00 72.75 81 LEU A C 1
ATOM 611 O O . LEU A 1 81 ? -13.464 -7.123 15.380 1.00 72.75 81 LEU A O 1
ATOM 615 N N . SER A 1 82 ? -11.348 -6.878 14.692 1.00 74.94 82 SER A N 1
ATOM 616 C CA . SER A 1 82 ? -10.776 -7.900 15.582 1.00 74.94 82 SER A CA 1
ATOM 617 C C . SER A 1 82 ? -10.392 -7.366 16.970 1.00 74.94 82 SER A C 1
ATOM 619 O O . SER A 1 82 ? -9.776 -8.099 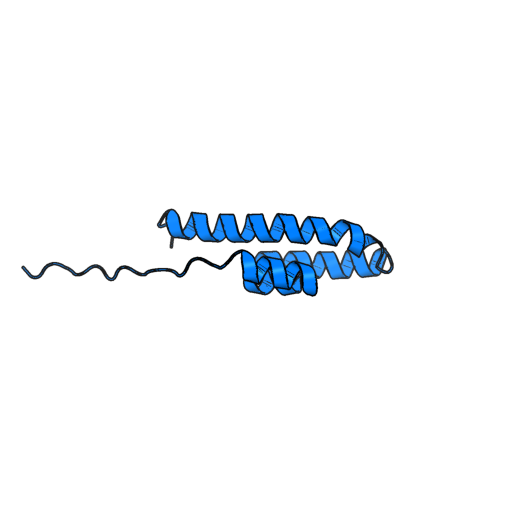17.742 1.00 74.94 82 SER A O 1
ATOM 621 N N . GLY A 1 83 ? -10.698 -6.102 17.295 1.00 61.28 83 GLY A N 1
ATOM 622 C CA . GLY A 1 83 ? -10.482 -5.528 18.631 1.00 61.28 83 GLY A CA 1
ATOM 623 C C . GLY A 1 83 ? -9.015 -5.391 19.066 1.00 61.28 83 GLY A C 1
ATOM 624 O O . GLY A 1 83 ? -8.752 -5.168 20.242 1.00 61.28 83 GLY A O 1
ATOM 625 N N . LYS A 1 84 ? -8.054 -5.517 18.139 1.00 54.50 84 LYS A N 1
ATOM 626 C CA . LYS A 1 84 ? -6.614 -5.268 18.366 1.00 54.50 84 LYS A CA 1
ATOM 627 C C . LYS A 1 84 ? -6.241 -3.832 17.968 1.00 54.50 84 LYS A C 1
ATOM 629 O O . LYS A 1 84 ? -5.327 -3.638 17.160 1.00 54.50 84 LYS A O 1
ATOM 634 N N . GLY A 1 85 ? -7.030 -2.876 18.459 1.00 49.75 85 GLY A N 1
ATOM 635 C CA . GLY A 1 85 ? -6.764 -1.437 18.372 1.00 49.75 85 GLY A CA 1
ATOM 636 C C . GLY A 1 85 ? -5.765 -1.007 19.429 1.00 49.75 85 GLY A C 1
ATOM 637 O O . GLY A 1 85 ? -5.888 -1.515 20.564 1.00 49.75 85 GLY A O 1
#

Foldseek 3Di:
DPPPPDPPPPDDQQDLVQLLVCCLVPNLVSLCSQDVVVSVVLVVVCVVCCVVVVNPVVVVSSVVSNVVSNVSSVVVNVCSVVPVD

Sequence (85 aa):
MTPSERPVVVAPVKSVGIG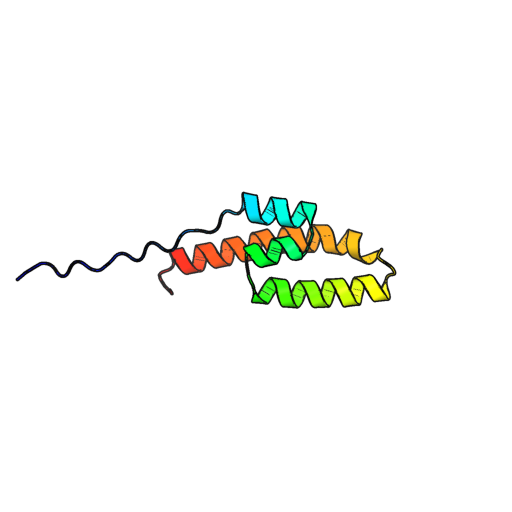LLLTILFGPLGMLYCTIPGAIIMMILFAVI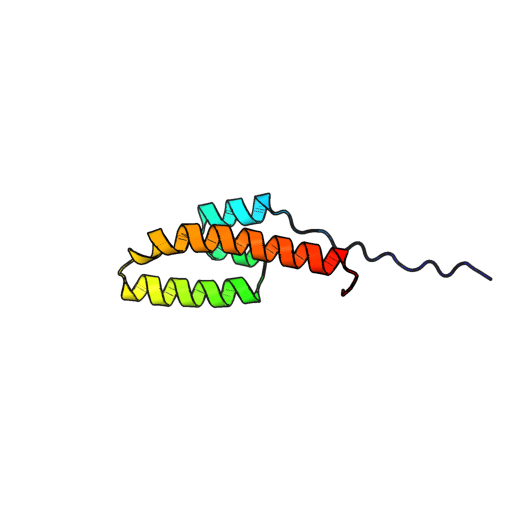GFLTAGIGLIILWPVCIVWTVLAIQNYNRRLLSGKG

Radius of gyration: 17.05 Å; Cα contacts (8 Å, |Δi|>4): 76; chains: 1; bounding box: 36×17×61 Å

pLDDT: mean 74.03, std 7.61, range [49.75, 85.31]

Solvent-accessible surface area (backbone atoms only — not comparable to full-atom values): 4903 Å² total; per-residue (Å²): 135,79,80,81,78,71,82,78,81,78,76,80,72,72,63,59,65,61,29,51,53,34,22,72,76,56,37,48,64,12,24,49,74,59,36,62,71,63,18,54,56,45,44,52,49,50,51,54,42,24,63,76,45,76,46,60,44,47,68,65,45,47,62,54,48,52,56,49,45,53,51,49,37,52,50,52,42,50,40,59,75,66,71,72,116